Protein AF-A0A8J4SFV4-F1 (afdb_monomer_lite)

Radius of gyration: 14.78 Å; chains: 1; bounding box: 35×26×43 Å

Organism: NCBI:txid100268

pLDDT: mean 89.69, std 12.46, range [43.66, 98.38]

Structure (mmCIF, N/CA/C/O backbone):
data_AF-A0A8J4SFV4-F1
#
_entry.id   AF-A0A8J4SFV4-F1
#
loop_
_atom_site.group_PDB
_atom_site.id
_atom_site.type_symbol
_atom_site.label_atom_id
_atom_site.label_alt_id
_atom_site.label_comp_id
_atom_site.label_asym_id
_atom_site.label_entity_id
_atom_site.label_seq_id
_atom_site.pdbx_PDB_ins_code
_atom_site.Cartn_x
_atom_site.Cartn_y
_atom_site.Cartn_z
_atom_site.occupancy
_atom_site.B_iso_or_equiv
_atom_site.auth_seq_id
_atom_site.auth_comp_id
_atom_site.auth_asym_id
_atom_site.auth_atom_id
_atom_site.pdbx_PDB_model_num
ATOM 1 N N . MET A 1 1 ? -8.095 8.603 25.342 1.00 43.66 1 MET A N 1
ATOM 2 C CA . MET A 1 1 ? -7.274 7.675 24.538 1.00 43.66 1 MET A CA 1
ATOM 3 C C . MET A 1 1 ? -7.619 7.938 23.085 1.00 43.66 1 MET A C 1
ATOM 5 O O . MET A 1 1 ? -8.801 7.918 22.769 1.00 43.66 1 MET A O 1
ATOM 9 N N . GLY A 1 2 ? -6.656 8.341 22.252 1.00 58.66 2 GLY A N 1
ATOM 10 C CA . GLY A 1 2 ? -6.931 8.590 20.833 1.00 58.66 2 GLY A CA 1
ATOM 11 C C . GLY A 1 2 ? -7.304 7.278 20.147 1.00 58.66 2 GLY A C 1
ATOM 12 O O . GLY A 1 2 ? -6.685 6.258 20.429 1.00 58.66 2 GLY A O 1
ATOM 13 N N . THR A 1 3 ? -8.324 7.281 19.292 1.00 71.56 3 THR A N 1
ATOM 14 C CA . THR A 1 3 ? -8.653 6.108 18.473 1.00 71.56 3 THR A CA 1
ATOM 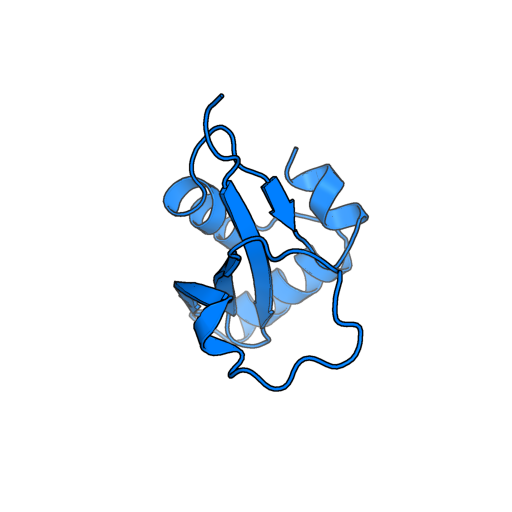15 C C . THR A 1 3 ? -7.508 5.854 17.499 1.00 71.56 3 THR A C 1
ATOM 17 O O . THR A 1 3 ? -7.218 6.721 16.667 1.00 71.56 3 THR A O 1
ATOM 20 N N . GLN A 1 4 ? -6.850 4.701 17.622 1.00 85.62 4 GLN A N 1
ATOM 21 C CA . GLN A 1 4 ? -5.813 4.263 16.693 1.00 85.62 4 GLN A CA 1
ATOM 22 C C . GLN A 1 4 ? -6.430 4.127 15.296 1.00 85.62 4 GLN A C 1
ATOM 24 O O . GLN A 1 4 ? -7.540 3.624 15.136 1.00 85.62 4 GLN A O 1
ATOM 29 N N . GLN A 1 5 ? -5.762 4.669 14.278 1.00 91.12 5 GLN A N 1
ATOM 30 C CA . GLN A 1 5 ? -6.253 4.580 12.905 1.00 91.12 5 GLN A CA 1
ATOM 31 C C . GLN A 1 5 ? -5.593 3.405 12.197 1.00 91.12 5 GLN A C 1
ATOM 33 O O . GLN A 1 5 ? -4.366 3.298 12.199 1.00 91.12 5 GLN A O 1
ATOM 38 N N . HIS A 1 6 ? -6.411 2.578 11.549 1.00 94.94 6 HIS A N 1
ATOM 39 C CA . HIS A 1 6 ? -5.965 1.402 10.814 1.00 94.94 6 HIS A CA 1
ATOM 40 C C . HIS A 1 6 ? -6.100 1.648 9.318 1.00 94.94 6 HIS A C 1
ATOM 42 O O . HIS A 1 6 ? -7.149 2.080 8.831 1.00 94.94 6 HIS A O 1
ATOM 48 N N . TYR A 1 7 ? -5.031 1.362 8.594 1.00 96.31 7 TYR A N 1
ATOM 49 C CA . TYR A 1 7 ? -4.968 1.414 7.145 1.00 96.31 7 TYR A CA 1
ATOM 50 C C . TYR A 1 7 ? -4.495 0.066 6.611 1.00 96.31 7 TYR A C 1
ATOM 52 O O . TYR A 1 7 ? -3.822 -0.676 7.320 1.00 96.31 7 TYR A O 1
ATOM 60 N N . VAL A 1 8 ? -4.829 -0.246 5.363 1.00 96.44 8 VAL A N 1
ATOM 61 C CA . VAL A 1 8 ? -4.272 -1.395 4.645 1.00 96.44 8 VAL A CA 1
ATOM 62 C C . VAL A 1 8 ? -3.723 -0.925 3.305 1.00 96.44 8 VAL A C 1
ATOM 64 O O . VAL A 1 8 ? -4.399 -0.183 2.579 1.00 96.44 8 VAL A O 1
ATOM 67 N N . LEU A 1 9 ? -2.488 -1.326 3.010 1.00 97.69 9 LEU A N 1
ATOM 68 C CA . LEU A 1 9 ? -1.912 -1.252 1.675 1.00 97.69 9 LEU A CA 1
ATOM 69 C C . LEU A 1 9 ? -2.466 -2.418 0.854 1.00 97.69 9 LEU A C 1
ATOM 71 O O . LEU A 1 9 ? -2.567 -3.538 1.349 1.00 97.69 9 LEU A O 1
ATOM 75 N N . PHE A 1 10 ? -2.832 -2.142 -0.391 1.00 97.50 10 PHE A N 1
ATOM 76 C CA . PHE A 1 10 ? -3.193 -3.162 -1.363 1.00 97.50 10 PHE A CA 1
ATOM 77 C C . PHE A 1 10 ? -2.374 -2.959 -2.635 1.00 97.50 10 PHE A C 1
ATOM 79 O O . PHE A 1 10 ? -2.516 -1.946 -3.330 1.00 97.50 10 PHE A O 1
ATOM 86 N N . GLU A 1 11 ? -1.502 -3.918 -2.918 1.00 96.44 11 GLU A N 1
ATOM 87 C CA . GLU A 1 11 ? -0.660 -3.969 -4.103 1.00 96.44 11 GLU A CA 1
ATOM 88 C C . GLU A 1 11 ? -1.435 -4.611 -5.259 1.00 96.44 11 GLU A C 1
ATOM 90 O O . GLU A 1 11 ? -1.764 -5.795 -5.245 1.00 96.44 11 GLU A O 1
ATOM 95 N N . HIS A 1 12 ? -1.752 -3.817 -6.279 1.00 96.12 12 HIS A N 1
ATOM 96 C CA . HIS A 1 12 ? -2.466 -4.265 -7.466 1.00 96.12 12 HIS A CA 1
ATOM 97 C C . HIS A 1 12 ? -1.548 -4.216 -8.692 1.00 96.12 12 HIS A C 1
ATOM 99 O O . HIS A 1 12 ? -0.640 -3.393 -8.782 1.00 96.12 12 HIS A O 1
ATOM 105 N N . VAL A 1 13 ? -1.832 -5.041 -9.703 1.00 94.00 13 VAL A N 1
ATOM 106 C CA . VAL A 1 13 ? -1.041 -5.084 -10.949 1.00 94.00 13 VAL A CA 1
ATOM 107 C C . VAL A 1 13 ? -1.009 -3.739 -11.693 1.00 94.00 13 VAL A C 1
ATOM 109 O O . VAL A 1 13 ? -0.120 -3.495 -12.502 1.00 94.00 13 VAL A O 1
ATOM 112 N N . THR A 1 14 ? -1.966 -2.848 -11.418 1.00 96.06 14 THR A N 1
ATOM 113 C CA . THR A 1 14 ? -2.037 -1.510 -12.026 1.00 96.06 14 THR A CA 1
ATOM 114 C C . THR A 1 14 ? -1.569 -0.381 -11.112 1.00 96.06 14 THR A C 1
ATOM 116 O O . THR A 1 14 ? -1.611 0.771 -11.545 1.00 96.06 14 THR A O 1
ATOM 119 N N . GLY A 1 15 ? -1.184 -0.656 -9.862 1.00 97.81 15 GLY A N 1
ATOM 120 C CA . GLY A 1 15 ? -0.839 0.395 -8.910 1.00 97.81 15 GLY A CA 1
ATOM 121 C C . GLY A 1 15 ? -1.002 0.022 -7.438 1.00 97.81 15 GLY A C 1
ATOM 122 O O . GLY A 1 15 ? -1.293 -1.120 -7.093 1.00 97.81 15 GLY A O 1
ATOM 123 N N . TYR A 1 16 ? -0.878 1.016 -6.560 1.00 98.38 16 TYR A N 1
ATOM 124 C CA . TYR A 1 16 ? -1.074 0.849 -5.117 1.00 98.38 16 TYR A CA 1
ATOM 125 C C . TYR A 1 16 ? -2.350 1.534 -4.652 1.00 98.38 16 TYR A C 1
ATOM 127 O O . TYR A 1 16 ? -2.609 2.688 -5.005 1.00 98.38 16 TYR A O 1
ATOM 135 N N . ALA A 1 17 ? -3.120 0.844 -3.816 1.00 98.38 17 ALA A N 1
ATOM 136 C CA . ALA A 1 17 ? -4.289 1.393 -3.150 1.00 98.38 17 ALA A CA 1
ATOM 137 C C . ALA A 1 17 ? -4.063 1.470 -1.638 1.00 98.38 17 ALA A C 1
ATOM 139 O O . ALA A 1 17 ? -3.414 0.611 -1.044 1.00 98.38 17 ALA A O 1
ATOM 140 N N . LEU A 1 18 ? -4.639 2.491 -1.012 1.00 98.12 18 LEU A N 1
ATOM 141 C CA . LEU A 1 18 ? -4.692 2.631 0.435 1.00 98.12 18 LEU A CA 1
ATOM 142 C C . LEU A 1 18 ? -6.152 2.688 0.864 1.00 98.12 18 LEU A C 1
ATOM 144 O O . LEU A 1 18 ? -6.924 3.516 0.366 1.00 98.12 18 LEU A O 1
ATOM 148 N N . PHE A 1 19 ? -6.513 1.853 1.829 1.00 96.94 19 PHE A N 1
ATOM 149 C CA . PHE A 1 19 ? -7.831 1.881 2.446 1.00 96.94 19 PHE A CA 1
ATOM 150 C C . PHE A 1 19 ? -7.712 2.138 3.939 1.00 96.94 19 PHE A C 1
ATOM 152 O O . PHE A 1 19 ? -6.782 1.663 4.581 1.00 96.94 19 PHE A O 1
ATOM 159 N N . ARG A 1 20 ? -8.680 2.854 4.508 1.00 95.19 20 ARG A N 1
ATOM 160 C CA . ARG A 1 20 ? -8.857 2.958 5.955 1.00 95.19 20 ARG A CA 1
ATOM 161 C C . ARG A 1 20 ? -9.828 1.885 6.414 1.00 95.19 20 ARG A C 1
ATOM 163 O O . ARG A 1 20 ? -10.922 1.770 5.856 1.00 95.19 20 ARG A O 1
ATOM 170 N N . VAL A 1 21 ? -9.445 1.166 7.457 1.00 92.69 21 VAL A N 1
ATOM 171 C CA . VAL A 1 21 ? -10.240 0.118 8.087 1.00 92.69 21 VAL A CA 1
ATOM 172 C C . VAL A 1 21 ? -10.836 0.667 9.378 1.00 92.69 21 VAL A C 1
ATOM 174 O O . VAL A 1 21 ? -10.146 1.271 10.199 1.00 92.69 21 VAL A O 1
ATOM 177 N N . LYS A 1 22 ? -12.146 0.503 9.542 1.00 87.25 22 LYS A N 1
ATOM 178 C CA . LYS A 1 22 ? -12.836 0.757 10.803 1.00 87.25 22 LYS A CA 1
ATOM 179 C C . LYS A 1 22 ? -12.794 -0.521 11.637 1.00 87.25 22 LYS A C 1
ATOM 181 O O . LYS A 1 22 ? -13.264 -1.554 11.164 1.00 87.25 22 LYS A O 1
ATOM 186 N N . GLU A 1 23 ? -12.277 -0.431 12.860 1.00 77.94 23 GLU A N 1
ATOM 187 C CA . GLU A 1 23 ? -12.357 -1.532 13.821 1.00 77.94 23 GLU A CA 1
ATOM 188 C C . GLU A 1 23 ? -13.818 -1.921 14.075 1.00 77.94 23 GLU A C 1
ATOM 190 O O . GLU A 1 23 ? -14.717 -1.070 14.130 1.00 77.94 23 GLU A O 1
ATOM 195 N N . PHE A 1 24 ? -14.049 -3.220 14.220 1.00 74.06 24 PHE A N 1
ATOM 196 C CA . PHE A 1 24 ? -15.329 -3.777 14.620 1.00 74.06 24 PHE A CA 1
ATOM 197 C C . PHE A 1 24 ? -15.092 -4.866 15.659 1.00 74.06 24 PHE A C 1
ATOM 199 O O . PHE A 1 24 ? -14.055 -5.524 15.652 1.00 74.06 24 PHE A O 1
ATOM 206 N N . ASP A 1 25 ? -16.050 -5.022 16.563 1.00 66.38 25 ASP A N 1
ATOM 207 C CA . ASP A 1 25 ? -15.962 -6.001 17.638 1.00 66.38 25 ASP A CA 1
ATOM 208 C C . ASP A 1 25 ? -16.220 -7.413 17.079 1.00 66.38 25 ASP A C 1
ATOM 210 O O . ASP A 1 25 ? -17.209 -7.644 16.376 1.00 66.38 25 ASP A O 1
ATOM 214 N N . GLU A 1 26 ? -15.325 -8.359 17.369 1.00 59.19 26 GLU A N 1
ATOM 215 C CA . GLU A 1 26 ? -15.253 -9.702 16.763 1.00 59.19 26 GLU A CA 1
ATOM 216 C C . GLU A 1 26 ? -16.423 -10.636 17.144 1.00 59.19 26 GLU A C 1
ATOM 218 O O . GLU A 1 26 ? -16.474 -11.794 16.722 1.00 59.19 26 GLU A O 1
ATOM 223 N N . ILE A 1 27 ? -17.394 -10.154 17.928 1.00 56.00 27 ILE A N 1
ATOM 224 C CA . ILE A 1 27 ? -18.435 -10.962 18.590 1.00 56.00 27 ILE A CA 1
ATOM 225 C C . ILE A 1 27 ? -19.359 -11.706 17.604 1.00 56.00 27 ILE A C 1
ATOM 227 O O . ILE A 1 27 ? -20.062 -12.639 17.991 1.00 56.00 27 ILE A O 1
ATOM 231 N N . THR A 1 28 ? -19.320 -11.409 16.303 1.00 54.59 28 THR A N 1
ATOM 232 C CA . THR A 1 28 ? -20.081 -12.176 15.305 1.00 54.59 28 THR A CA 1
ATOM 233 C C . THR A 1 28 ? -19.176 -12.741 14.212 1.00 54.59 28 THR A C 1
ATOM 235 O O . THR A 1 28 ? -18.945 -12.126 13.180 1.00 54.59 28 THR A O 1
ATOM 238 N N . ARG A 1 29 ? -18.724 -13.991 14.396 1.00 56.69 29 ARG A N 1
ATOM 239 C CA . ARG A 1 29 ? -18.069 -14.810 13.346 1.00 56.69 29 ARG A CA 1
ATOM 240 C C . ARG A 1 29 ? -18.902 -14.962 12.060 1.00 56.69 29 ARG A C 1
ATOM 242 O O . ARG A 1 29 ? -18.375 -15.397 11.045 1.00 56.69 29 ARG A O 1
ATOM 249 N N . HIS A 1 30 ? -20.186 -14.608 12.104 1.00 60.91 30 HIS A N 1
ATOM 250 C CA . HIS A 1 30 ? -21.087 -14.553 10.959 1.00 60.91 30 HIS A CA 1
ATOM 251 C C . HIS A 1 30 ? -21.686 -13.155 10.885 1.00 60.91 30 HIS A C 1
ATOM 253 O O . HIS A 1 30 ? -22.683 -12.860 11.543 1.00 60.91 30 HIS A O 1
ATOM 259 N N . PHE A 1 31 ? -21.055 -12.287 10.107 1.00 63.88 31 PHE A N 1
ATOM 260 C CA . PHE A 1 31 ? -21.494 -10.914 9.948 1.00 63.88 31 PHE A CA 1
ATOM 261 C C . PHE A 1 31 ? -21.844 -10.646 8.482 1.00 63.88 31 PHE A C 1
ATOM 263 O O . PHE A 1 31 ? -21.041 -10.889 7.587 1.00 63.88 31 PHE A O 1
ATOM 270 N N . THR A 1 32 ? -23.067 -10.173 8.233 1.00 71.62 32 THR A N 1
ATOM 271 C CA . THR A 1 32 ? -23.638 -9.991 6.886 1.00 71.62 32 THR A CA 1
ATOM 272 C C . THR A 1 32 ? -23.753 -8.522 6.480 1.00 71.62 32 THR A C 1
ATOM 274 O O . THR A 1 32 ? -24.635 -8.187 5.690 1.00 71.62 32 THR A O 1
ATOM 277 N N . ALA A 1 33 ? -22.941 -7.610 7.030 1.00 71.94 33 ALA A N 1
ATOM 278 C CA . ALA A 1 33 ? -22.961 -6.237 6.527 1.00 71.94 33 ALA A CA 1
ATOM 279 C C . ALA A 1 33 ? -21.998 -6.026 5.365 1.00 71.94 33 ALA A C 1
ATOM 281 O O . ALA A 1 33 ? -21.014 -6.735 5.160 1.00 71.94 33 ALA A O 1
ATOM 282 N N . HIS A 1 34 ? -22.333 -5.006 4.591 1.00 81.75 34 HIS A N 1
ATOM 283 C CA . HIS A 1 34 ? -21.615 -4.636 3.394 1.00 81.75 34 HIS A CA 1
ATOM 284 C C . HIS A 1 34 ? -20.176 -4.222 3.730 1.00 81.75 34 HIS A C 1
ATOM 286 O O . HIS A 1 34 ? -19.961 -3.422 4.640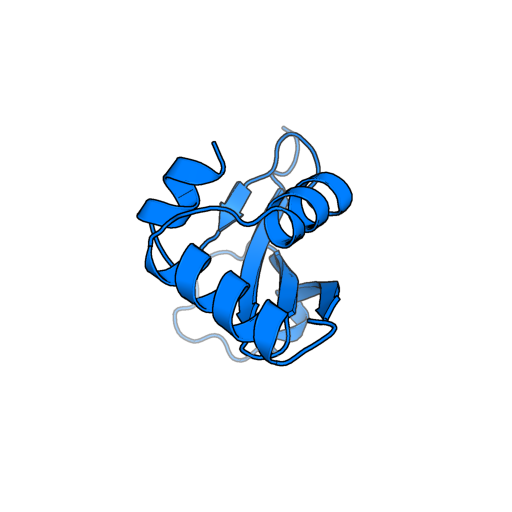 1.00 81.75 34 HIS A O 1
ATOM 292 N N . VAL A 1 35 ? -19.195 -4.694 2.956 1.00 76.38 35 VAL A N 1
ATOM 293 C CA . VAL A 1 35 ? -17.756 -4.407 3.158 1.00 76.38 35 VAL A CA 1
ATOM 294 C C . VAL A 1 35 ? -17.471 -2.900 3.267 1.00 76.38 35 VAL A C 1
ATOM 296 O O . VAL A 1 35 ? -16.683 -2.461 4.106 1.00 76.38 35 VAL A O 1
ATOM 299 N N . ASN A 1 36 ? -18.195 -2.087 2.492 1.00 82.44 36 ASN A N 1
ATOM 300 C CA . ASN A 1 36 ? -18.126 -0.616 2.519 1.00 82.44 36 ASN A CA 1
ATOM 301 C C . ASN A 1 36 ? -18.439 0.021 3.891 1.00 82.44 36 ASN A C 1
ATOM 303 O O . ASN A 1 36 ? -18.153 1.200 4.093 1.00 82.44 36 ASN A O 1
ATOM 307 N N . ALA A 1 37 ? -19.033 -0.714 4.836 1.00 83.44 37 ALA A N 1
ATOM 308 C CA . ALA A 1 37 ? -19.229 -0.231 6.201 1.00 83.44 37 ALA A CA 1
ATOM 309 C C . ALA A 1 37 ? -17.912 -0.169 7.006 1.00 83.44 37 ALA A C 1
ATOM 311 O O . ALA A 1 37 ? -17.828 0.593 7.974 1.00 83.44 37 ALA A O 1
ATOM 312 N N . PHE A 1 38 ? -16.883 -0.914 6.586 1.00 85.06 38 PHE A N 1
ATOM 313 C CA . PHE A 1 38 ? -15.606 -1.056 7.299 1.00 85.06 38 PHE A CA 1
ATOM 314 C C . PHE A 1 38 ? -14.430 -0.503 6.517 1.00 85.06 38 PHE A C 1
ATOM 316 O O . PHE A 1 38 ? -13.514 0.054 7.115 1.00 85.06 38 PHE A O 1
ATOM 323 N N . ILE A 1 39 ? -14.463 -0.630 5.194 1.00 90.38 39 ILE A N 1
ATOM 324 C CA . ILE A 1 39 ? -13.352 -0.250 4.330 1.00 90.38 39 ILE A CA 1
ATOM 325 C C . ILE A 1 39 ? -13.716 1.027 3.582 1.00 90.38 39 ILE A C 1
ATOM 327 O O . ILE A 1 39 ? -14.731 1.092 2.886 1.00 90.38 39 ILE A O 1
ATOM 331 N N . LYS A 1 40 ? -12.876 2.054 3.721 1.00 93.25 40 LYS A N 1
ATOM 332 C CA . LYS A 1 40 ? -12.993 3.307 2.969 1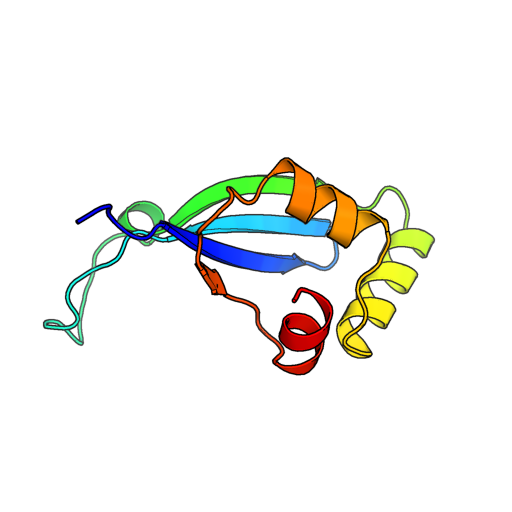.00 93.25 40 LYS A CA 1
ATOM 333 C C . LYS A 1 40 ? -11.767 3.499 2.078 1.00 93.25 40 LYS A C 1
ATOM 335 O O . LYS A 1 40 ? -10.668 3.546 2.626 1.00 93.25 40 LYS A O 1
ATOM 340 N N . PRO A 1 41 ? -11.920 3.644 0.750 1.00 95.62 41 PRO A N 1
ATOM 341 C CA . PRO A 1 41 ? -10.816 4.026 -0.128 1.00 95.62 41 PRO A CA 1
ATOM 342 C C . PRO A 1 41 ? -10.265 5.397 0.270 1.00 95.62 41 PRO A C 1
ATOM 344 O O . PRO A 1 41 ? -11.041 6.319 0.520 1.00 95.62 41 PRO A O 1
ATOM 347 N N . ILE A 1 42 ? -8.941 5.522 0.341 1.00 97.25 42 ILE A N 1
ATOM 348 C CA . ILE A 1 42 ? -8.251 6.761 0.728 1.00 97.25 42 ILE A CA 1
ATOM 349 C C . ILE A 1 42 ? -7.463 7.318 -0.444 1.00 97.25 42 ILE A C 1
ATOM 351 O O . ILE A 1 42 ? -7.586 8.497 -0.764 1.00 97.25 42 ILE A O 1
ATOM 355 N N . ALA A 1 43 ? -6.671 6.470 -1.094 1.00 98.19 43 ALA A N 1
ATOM 356 C CA . ALA A 1 43 ? -5.834 6.883 -2.204 1.00 98.19 43 ALA A CA 1
ATOM 357 C C . ALA A 1 43 ? -5.572 5.718 -3.153 1.00 98.19 43 ALA A C 1
ATOM 359 O O . ALA A 1 43 ? -5.589 4.554 -2.753 1.00 98.19 43 ALA A O 1
ATOM 360 N N . PHE A 1 44 ? -5.294 6.060 -4.406 1.00 98.38 44 PHE A N 1
ATOM 361 C CA . PHE A 1 44 ? -4.806 5.133 -5.412 1.00 98.38 44 PHE A CA 1
ATOM 362 C C . PHE A 1 44 ? -3.751 5.834 -6.267 1.00 98.38 44 PHE A C 1
ATOM 364 O O . PHE A 1 44 ? -3.933 6.997 -6.637 1.00 98.38 44 PHE A O 1
ATOM 371 N N . VAL A 1 45 ? -2.664 5.140 -6.590 1.00 98.31 45 VAL A N 1
ATOM 372 C CA . VAL A 1 45 ? -1.667 5.592 -7.565 1.00 98.31 45 VAL A CA 1
ATOM 373 C C . VAL A 1 45 ? -1.517 4.537 -8.649 1.00 98.31 45 VAL A C 1
ATOM 375 O O . VAL A 1 45 ? -1.320 3.369 -8.338 1.00 98.31 45 VAL A O 1
ATOM 378 N N . HIS A 1 46 ? -1.639 4.950 -9.911 1.00 98.06 46 HIS A N 1
ATOM 379 C CA . HIS A 1 46 ? -1.469 4.070 -11.065 1.00 98.06 46 HIS A CA 1
ATOM 380 C C . HIS A 1 46 ? 0.010 3.951 -11.429 1.00 98.06 46 HIS A C 1
ATOM 382 O O . HIS A 1 46 ? 0.751 4.926 -11.296 1.00 98.06 46 HIS A O 1
ATOM 388 N N . PHE A 1 47 ? 0.401 2.805 -11.978 1.00 98.06 47 PHE A N 1
ATOM 389 C CA . PHE A 1 47 ? 1.629 2.714 -12.757 1.00 98.06 47 PHE A CA 1
ATOM 390 C C . PHE A 1 47 ? 1.440 3.418 -14.109 1.00 98.06 47 PHE A C 1
ATOM 392 O O . PHE A 1 47 ? 0.420 3.256 -14.781 1.00 98.06 47 PHE A O 1
ATOM 399 N N . CYS A 1 48 ? 2.428 4.204 -14.514 1.00 96.12 48 CYS A N 1
ATOM 400 C CA . CYS A 1 48 ? 2.447 5.006 -15.731 1.00 96.12 48 CYS A CA 1
ATOM 401 C C . CYS A 1 48 ? 2.906 4.208 -16.960 1.00 96.12 48 CYS A C 1
ATOM 403 O O . CYS A 1 48 ? 2.746 4.671 -18.088 1.00 96.12 48 CYS A O 1
ATOM 405 N N . SER A 1 49 ? 3.496 3.023 -16.769 1.00 97.56 49 SER A N 1
ATOM 406 C CA . SER A 1 49 ? 3.929 2.147 -17.861 1.00 97.56 49 SER A CA 1
ATOM 407 C C . SER A 1 49 ? 4.033 0.683 -17.427 1.00 97.56 49 SER A C 1
ATOM 409 O O . SER A 1 49 ? 4.099 0.376 -16.239 1.00 97.56 49 SER A O 1
ATOM 411 N N . VAL A 1 50 ? 4.109 -0.227 -18.404 1.00 97.00 50 VAL A N 1
ATOM 412 C CA . VAL A 1 50 ? 4.371 -1.656 -18.151 1.00 97.00 50 VAL A CA 1
ATOM 413 C C . VAL A 1 50 ? 5.738 -1.863 -17.495 1.00 97.00 50 VAL A C 1
ATOM 415 O O . VAL A 1 50 ? 5.859 -2.691 -16.599 1.00 97.00 50 VAL A O 1
ATOM 418 N N . ALA A 1 51 ? 6.755 -1.099 -17.904 1.00 96.88 51 ALA A N 1
ATOM 419 C CA . ALA A 1 51 ? 8.092 -1.189 -17.318 1.00 96.88 51 ALA A CA 1
ATOM 420 C C . ALA A 1 51 ? 8.078 -0.809 -15.829 1.00 96.88 51 ALA A C 1
ATOM 422 O O . ALA A 1 51 ? 8.602 -1.553 -15.005 1.00 96.88 51 ALA A O 1
ATOM 423 N N . GLU A 1 52 ? 7.400 0.289 -15.480 1.00 97.06 52 GLU A N 1
ATOM 424 C CA . GLU A 1 52 ? 7.228 0.700 -14.083 1.00 97.06 52 GLU A CA 1
ATOM 425 C C . GLU A 1 52 ? 6.429 -0.338 -13.285 1.00 97.06 52 GLU A C 1
ATOM 427 O O . GLU A 1 52 ? 6.775 -0.622 -12.140 1.00 97.06 52 GLU A O 1
ATOM 432 N N . ALA A 1 53 ? 5.392 -0.937 -13.880 1.00 97.88 53 ALA A N 1
ATOM 433 C CA . ALA A 1 53 ? 4.619 -1.990 -13.229 1.00 97.88 53 ALA A CA 1
ATOM 434 C C . ALA A 1 53 ? 5.493 -3.204 -12.883 1.00 97.88 53 ALA A C 1
ATOM 436 O O . ALA A 1 53 ? 5.469 -3.666 -11.747 1.00 97.88 53 ALA A O 1
ATOM 437 N N . VAL A 1 54 ? 6.301 -3.686 -13.833 1.00 97.25 54 VAL A N 1
ATOM 438 C CA . VAL A 1 54 ? 7.220 -4.816 -13.614 1.00 97.25 54 VAL A CA 1
ATOM 439 C C . VAL A 1 54 ? 8.234 -4.494 -12.516 1.00 97.25 54 VAL A C 1
ATOM 441 O O . VAL A 1 54 ? 8.424 -5.307 -11.616 1.00 97.25 54 VAL A O 1
ATOM 444 N N . GLU A 1 55 ? 8.838 -3.304 -12.549 1.00 96.75 55 GLU A N 1
ATOM 445 C CA . GLU A 1 55 ? 9.794 -2.861 -11.528 1.00 96.75 55 GLU A CA 1
ATOM 446 C C . GLU A 1 55 ? 9.161 -2.827 -10.129 1.00 96.75 55 GLU A C 1
ATOM 448 O O . GLU A 1 55 ? 9.728 -3.341 -9.166 1.00 96.75 55 GLU A O 1
ATOM 453 N N . ASN A 1 56 ? 7.959 -2.259 -10.016 1.00 97.62 56 ASN A N 1
ATOM 454 C CA . ASN A 1 56 ? 7.246 -2.139 -8.748 1.00 97.62 56 ASN A CA 1
ATOM 455 C C . ASN A 1 56 ? 6.794 -3.495 -8.194 1.00 97.62 56 ASN A C 1
ATOM 457 O O . ASN A 1 56 ? 6.957 -3.749 -7.003 1.00 97.62 56 ASN A O 1
ATOM 461 N N . ILE A 1 57 ? 6.265 -4.374 -9.050 1.00 96.06 57 ILE A N 1
ATOM 462 C CA . ILE A 1 57 ? 5.847 -5.727 -8.662 1.00 96.06 57 ILE A CA 1
ATOM 463 C C . ILE A 1 57 ? 7.053 -6.544 -8.191 1.00 96.06 57 ILE A C 1
ATOM 465 O O . ILE A 1 57 ? 6.970 -7.208 -7.159 1.00 96.06 57 ILE A O 1
ATOM 469 N N . GLN A 1 58 ? 8.180 -6.468 -8.904 1.00 96.06 58 GLN A N 1
ATOM 470 C CA . GLN A 1 58 ? 9.402 -7.166 -8.511 1.00 96.06 58 GLN A CA 1
ATOM 471 C C . GLN A 1 58 ? 9.931 -6.648 -7.170 1.00 96.06 58 GLN A C 1
ATOM 473 O O . GLN A 1 58 ? 10.228 -7.447 -6.288 1.00 96.06 58 GLN A O 1
ATOM 478 N N . ALA A 1 59 ? 9.974 -5.324 -6.978 1.00 96.31 59 ALA A N 1
ATOM 479 C CA . ALA A 1 59 ? 10.398 -4.734 -5.711 1.00 96.31 59 ALA A CA 1
ATOM 480 C C . ALA A 1 59 ? 9.549 -5.242 -4.534 1.00 96.31 59 ALA A C 1
ATOM 482 O O . ALA A 1 59 ? 10.110 -5.680 -3.534 1.00 96.31 59 ALA A O 1
ATOM 483 N N . VAL A 1 60 ? 8.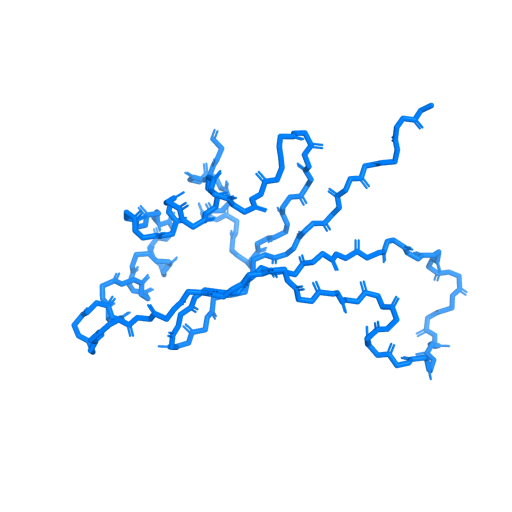217 -5.264 -4.676 1.00 95.56 60 VAL A N 1
ATOM 484 C CA . VAL A 1 60 ? 7.309 -5.828 -3.662 1.00 95.56 60 VAL A CA 1
ATOM 485 C C . VAL A 1 60 ? 7.597 -7.312 -3.416 1.00 95.56 60 VAL A C 1
ATOM 487 O O . VAL A 1 60 ? 7.695 -7.719 -2.261 1.00 95.56 60 VAL A O 1
ATOM 490 N N . SER A 1 61 ? 7.785 -8.105 -4.477 1.00 94.75 61 SER A N 1
ATOM 491 C CA . SER A 1 61 ? 8.111 -9.537 -4.373 1.00 94.75 61 SER A CA 1
ATOM 492 C C . SER A 1 61 ? 9.429 -9.796 -3.638 1.00 94.75 61 SER A C 1
ATOM 494 O O . SER A 1 61 ? 9.558 -10.808 -2.953 1.00 94.75 61 SER A O 1
ATOM 496 N N . ASP A 1 62 ? 10.394 -8.886 -3.759 1.00 95.38 62 ASP A N 1
ATOM 497 C CA . ASP A 1 62 ? 11.684 -8.954 -3.069 1.00 95.38 62 ASP A CA 1
ATOM 498 C C . ASP A 1 62 ? 11.629 -8.341 -1.654 1.00 95.38 62 ASP A C 1
ATOM 500 O O . ASP A 1 62 ? 12.643 -8.269 -0.958 1.00 95.38 62 ASP A O 1
ATOM 504 N N . GLY A 1 63 ? 10.455 -7.878 -1.205 1.00 95.81 63 GLY A N 1
ATOM 505 C CA . GLY A 1 63 ? 10.269 -7.209 0.084 1.00 95.81 63 GLY A CA 1
ATOM 506 C C . GLY A 1 63 ? 10.883 -5.807 0.148 1.00 95.81 63 GLY A C 1
ATOM 507 O O . GLY A 1 63 ? 11.121 -5.286 1.237 1.00 95.81 63 GLY A O 1
ATOM 508 N N . MET A 1 64 ? 11.164 -5.190 -0.999 1.00 96.00 64 MET A N 1
ATOM 509 C CA . MET A 1 64 ? 11.748 -3.858 -1.127 1.00 96.00 64 MET A CA 1
ATOM 510 C C . MET A 1 64 ? 10.687 -2.788 -1.407 1.00 96.00 64 MET A C 1
ATOM 512 O O . MET A 1 64 ? 9.675 -3.018 -2.065 1.00 96.00 64 MET A O 1
ATOM 516 N N . ILE A 1 65 ? 10.956 -1.561 -0.961 1.00 95.44 65 ILE A N 1
ATOM 517 C CA . ILE A 1 65 ? 10.121 -0.397 -1.278 1.00 95.44 65 ILE A CA 1
ATOM 518 C C . ILE A 1 65 ? 10.674 0.338 -2.490 1.00 95.44 65 ILE A C 1
ATOM 520 O O . ILE A 1 65 ? 11.765 0.912 -2.434 1.00 95.44 65 ILE A O 1
ATOM 524 N N . SER A 1 66 ? 9.869 0.411 -3.548 1.00 96.00 66 SER A N 1
ATOM 525 C CA . SER A 1 66 ? 10.138 1.288 -4.685 1.00 96.00 66 SER A CA 1
ATOM 526 C C . SER A 1 66 ? 10.004 2.771 -4.307 1.00 96.00 66 SER A C 1
ATOM 528 O O . SER A 1 66 ? 9.331 3.147 -3.339 1.00 96.00 66 SER A O 1
ATOM 530 N N . GLY A 1 67 ? 10.601 3.655 -5.112 1.00 96.62 67 GLY A N 1
ATOM 531 C CA . GLY A 1 67 ? 10.449 5.103 -4.933 1.00 96.62 67 GLY A CA 1
ATOM 532 C C . GLY A 1 67 ? 8.985 5.561 -4.992 1.00 96.62 67 GLY A C 1
ATOM 533 O O . GLY A 1 67 ? 8.569 6.398 -4.187 1.00 96.62 67 GLY A O 1
ATOM 534 N N . LEU A 1 68 ? 8.192 4.962 -5.887 1.00 97.69 68 LEU A N 1
ATOM 535 C CA . LEU A 1 68 ? 6.765 5.248 -6.036 1.00 97.69 68 LEU A CA 1
ATOM 536 C C . LEU A 1 68 ? 5.975 4.859 -4.780 1.00 97.69 68 LEU A C 1
ATOM 538 O O . LEU A 1 68 ? 5.224 5.683 -4.254 1.00 97.69 68 LEU A O 1
ATOM 542 N N . LEU A 1 69 ? 6.178 3.639 -4.266 1.00 97.38 69 LEU A N 1
ATOM 543 C CA . LEU A 1 69 ? 5.496 3.166 -3.061 1.00 97.38 69 LEU A CA 1
ATOM 544 C C . LEU A 1 69 ? 5.860 4.035 -1.851 1.00 97.38 69 LEU A C 1
ATOM 546 O O . LEU A 1 69 ? 4.977 4.452 -1.104 1.00 97.38 69 LEU A O 1
ATOM 550 N N . ARG A 1 70 ? 7.140 4.401 -1.700 1.00 97.12 70 ARG A N 1
ATOM 551 C CA . ARG A 1 70 ? 7.595 5.299 -0.626 1.00 97.12 70 ARG A CA 1
ATOM 552 C C . ARG A 1 70 ? 6.862 6.637 -0.655 1.00 97.12 70 ARG A C 1
ATOM 554 O O . ARG A 1 70 ? 6.341 7.073 0.370 1.00 97.12 70 ARG A O 1
ATOM 561 N N . GLN A 1 71 ? 6.820 7.293 -1.814 1.00 97.56 71 GLN A N 1
ATOM 562 C CA . GLN A 1 71 ? 6.144 8.585 -1.958 1.00 97.56 71 GLN A CA 1
ATOM 563 C C . GLN A 1 71 ? 4.637 8.465 -1.721 1.00 97.56 71 GLN A C 1
ATOM 565 O O . GLN A 1 71 ? 4.042 9.328 -1.074 1.00 97.56 71 GLN A O 1
ATOM 570 N N . PHE A 1 72 ? 4.023 7.386 -2.208 1.00 97.94 72 PHE A N 1
ATOM 571 C CA . PHE A 1 72 ? 2.610 7.109 -1.995 1.00 97.94 72 PHE A CA 1
ATOM 572 C C . PHE A 1 72 ? 2.271 6.956 -0.508 1.00 97.94 72 PHE A C 1
ATOM 574 O O . PHE A 1 72 ? 1.323 7.589 -0.038 1.00 97.94 72 PHE A O 1
ATOM 581 N N . LEU A 1 73 ? 3.057 6.184 0.246 1.00 96.94 73 LEU A N 1
ATOM 582 C CA . LEU A 1 73 ? 2.845 5.998 1.681 1.00 96.94 73 LEU A CA 1
ATOM 583 C C . LEU A 1 73 ? 3.063 7.303 2.455 1.00 96.94 73 LEU A C 1
ATOM 585 O O . LEU A 1 73 ? 2.181 7.707 3.208 1.00 96.94 73 LEU A O 1
ATOM 589 N N . LEU A 1 74 ? 4.168 8.015 2.203 1.00 95.94 74 LEU A N 1
ATOM 590 C CA . LEU A 1 74 ? 4.467 9.299 2.856 1.00 95.94 74 LEU A CA 1
ATOM 591 C C . LEU A 1 74 ? 3.364 10.345 2.650 1.00 95.94 74 LEU A C 1
ATOM 593 O O . LEU A 1 74 ? 3.095 11.147 3.539 1.00 95.94 74 LEU A O 1
ATOM 597 N N . LYS A 1 75 ? 2.730 10.349 1.475 1.00 97.31 75 LYS A N 1
ATOM 598 C CA . LYS A 1 75 ? 1.672 11.305 1.140 1.00 97.31 75 LYS A CA 1
ATOM 599 C C . LYS A 1 75 ? 0.330 10.976 1.797 1.00 97.31 75 LYS A C 1
ATOM 601 O O . LYS A 1 75 ? -0.439 11.896 2.066 1.00 97.31 75 LYS A O 1
ATOM 606 N N . ASN A 1 76 ? 0.015 9.695 1.988 1.00 97.44 76 ASN A N 1
ATOM 607 C CA . ASN A 1 76 ? -1.357 9.263 2.279 1.00 97.44 76 ASN A CA 1
ATOM 608 C C . ASN A 1 76 ? -1.535 8.582 3.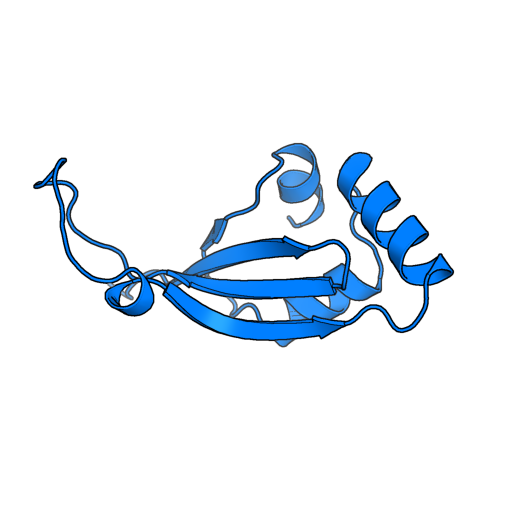641 1.00 97.44 76 ASN A C 1
ATOM 610 O O . ASN A 1 76 ? -2.667 8.497 4.114 1.00 97.44 76 ASN A O 1
ATOM 614 N N . VAL A 1 77 ? -0.461 8.102 4.274 1.00 95.31 77 VAL A N 1
ATOM 615 C CA . VAL A 1 77 ? -0.523 7.442 5.583 1.00 95.31 77 VAL A CA 1
ATOM 616 C C . VAL A 1 77 ? -0.264 8.475 6.685 1.00 95.31 77 VAL A C 1
ATOM 618 O O . VAL A 1 77 ? 0.829 9.040 6.744 1.00 95.31 77 VAL A O 1
ATOM 621 N N . PRO A 1 78 ? -1.234 8.745 7.578 1.00 91.94 78 PRO A N 1
ATOM 622 C CA . PRO A 1 78 ? -1.024 9.665 8.689 1.00 91.94 78 PRO A CA 1
ATOM 623 C C . PRO A 1 78 ? 0.036 9.154 9.667 1.00 91.94 78 PRO A C 1
ATOM 625 O O . PRO A 1 78 ? 0.135 7.952 9.930 1.00 91.94 78 PRO A O 1
ATOM 628 N N . HIS A 1 79 ? 0.761 10.085 10.288 1.00 86.31 79 HIS A N 1
ATOM 629 C CA . HIS A 1 79 ? 1.630 9.773 11.420 1.00 86.31 79 HIS A CA 1
ATOM 630 C C . HIS A 1 79 ? 0.832 9.106 12.553 1.00 86.31 79 HIS A C 1
ATOM 632 O O . HIS A 1 79 ? -0.317 9.470 12.800 1.00 86.31 79 HIS A O 1
ATOM 638 N N . GLN A 1 80 ? 1.459 8.155 13.256 1.00 88.06 80 GLN A N 1
ATOM 639 C CA . GLN A 1 80 ? 0.851 7.404 14.368 1.00 88.06 80 GLN A CA 1
ATOM 640 C C . GLN A 1 80 ? -0.393 6.590 13.957 1.00 88.06 80 GLN A C 1
ATOM 642 O O . GLN A 1 80 ? -1.443 6.645 14.598 1.00 88.06 80 GLN A O 1
ATOM 647 N N . SER A 1 81 ? -0.265 5.812 12.883 1.00 92.62 81 SER A N 1
ATOM 648 C CA . SER A 1 81 ? -1.277 4.860 12.420 1.00 92.62 81 SER A CA 1
ATOM 649 C C . SER A 1 81 ? -0.712 3.440 12.341 1.00 92.62 81 SER A C 1
ATOM 651 O O . SER A 1 81 ? 0.500 3.238 12.418 1.00 92.62 81 SER A O 1
ATOM 653 N N . VAL A 1 82 ? -1.597 2.451 12.224 1.00 94.56 82 VAL A N 1
ATOM 654 C CA . VAL A 1 82 ? -1.233 1.061 11.927 1.00 94.56 82 VAL A CA 1
ATOM 655 C C . VAL A 1 82 ? -1.468 0.822 10.448 1.00 94.56 82 VAL A C 1
ATOM 657 O O . VAL A 1 82 ? -2.579 1.038 9.962 1.00 94.56 82 VAL A O 1
ATOM 660 N N . LEU A 1 83 ? -0.436 0.363 9.746 1.00 95.75 83 LEU A N 1
ATOM 661 C CA . LEU A 1 83 ? -0.520 -0.030 8.347 1.00 95.75 83 LEU A CA 1
ATOM 662 C C . LEU A 1 83 ? -0.436 -1.553 8.243 1.00 95.75 83 LEU A C 1
ATOM 664 O O . LEU A 1 83 ? 0.595 -2.143 8.551 1.00 95.75 83 LEU A O 1
ATOM 668 N N . GLY A 1 84 ? -1.522 -2.177 7.804 1.00 95.56 84 GLY A N 1
ATOM 669 C CA . GLY A 1 84 ? -1.520 -3.566 7.374 1.00 95.56 84 GLY A CA 1
ATOM 670 C C . GLY A 1 84 ? -0.904 -3.696 5.984 1.00 95.56 84 GLY A C 1
ATOM 671 O O . GLY A 1 84 ? -1.201 -2.903 5.088 1.00 95.56 84 GLY A O 1
ATOM 672 N N . VAL A 1 85 ? -0.062 -4.709 5.823 1.00 96.12 85 VAL A N 1
ATOM 673 C CA . VAL A 1 85 ? 0.580 -5.108 4.566 1.00 96.12 85 VAL A CA 1
ATOM 674 C C . VAL A 1 85 ? 0.402 -6.607 4.376 1.00 96.12 85 VAL A C 1
ATOM 676 O O . VAL A 1 85 ? 0.198 -7.324 5.357 1.00 96.12 85 VAL A O 1
ATOM 679 N N . ASN A 1 86 ? 0.470 -7.079 3.132 1.00 92.69 86 ASN A N 1
ATOM 680 C CA . ASN A 1 86 ? 0.304 -8.502 2.847 1.00 92.69 86 ASN A CA 1
ATOM 681 C C . ASN A 1 86 ? 1.541 -9.327 3.252 1.00 92.69 86 ASN A C 1
ATOM 683 O O . ASN A 1 86 ? 1.406 -10.397 3.834 1.00 92.69 86 ASN A O 1
ATOM 687 N N . GLU A 1 87 ? 2.742 -8.801 2.992 1.00 92.00 87 GLU A N 1
ATOM 688 C CA . GLU A 1 87 ? 4.011 -9.502 3.223 1.00 92.00 87 GLU A CA 1
ATOM 689 C C . GLU A 1 87 ? 4.815 -8.890 4.380 1.00 92.00 87 GLU A C 1
ATOM 691 O O . GLU A 1 87 ? 5.038 -7.677 4.447 1.00 92.00 87 GLU A O 1
ATOM 696 N N . GLU A 1 88 ? 5.319 -9.741 5.279 1.00 93.94 88 GLU A N 1
ATOM 697 C CA . GLU A 1 88 ? 6.117 -9.316 6.440 1.00 93.94 88 GLU A CA 1
ATOM 698 C C . GLU A 1 88 ? 7.436 -8.641 6.022 1.00 93.94 88 GLU A C 1
ATOM 700 O O . GLU A 1 88 ? 7.871 -7.669 6.645 1.00 93.94 88 GLU A O 1
ATOM 705 N N . SER A 1 89 ? 8.076 -9.140 4.959 1.00 94.69 89 SER A N 1
ATOM 706 C CA . SER A 1 89 ? 9.334 -8.600 4.424 1.00 94.69 89 SER A CA 1
ATOM 707 C C . SER A 1 89 ? 9.178 -7.149 3.972 1.00 94.69 89 SER A C 1
ATOM 709 O O . SER A 1 89 ? 9.994 -6.300 4.331 1.00 94.69 89 SER A O 1
ATOM 711 N N . LEU A 1 90 ? 8.084 -6.844 3.269 1.00 94.62 90 LEU A N 1
ATOM 712 C CA . LEU A 1 90 ? 7.745 -5.485 2.870 1.00 94.62 90 LEU A CA 1
ATOM 713 C C . LEU A 1 90 ? 7.467 -4.606 4.094 1.00 94.62 90 LEU A C 1
ATOM 715 O O . LEU A 1 90 ? 7.975 -3.490 4.172 1.00 94.62 90 LEU A O 1
ATOM 719 N N . GLY A 1 91 ? 6.723 -5.122 5.079 1.00 94.62 91 GLY A N 1
ATOM 720 C CA . GLY A 1 91 ? 6.455 -4.418 6.338 1.00 94.62 91 GLY A CA 1
ATOM 721 C C . GLY A 1 91 ? 7.728 -3.992 7.075 1.00 94.62 91 GLY A C 1
ATOM 722 O O . GLY A 1 91 ? 7.831 -2.851 7.531 1.00 94.62 91 GLY A O 1
ATOM 723 N N . LYS A 1 92 ? 8.741 -4.866 7.117 1.00 94.50 92 LYS A N 1
ATOM 724 C CA . LYS A 1 92 ? 10.062 -4.553 7.689 1.00 94.50 92 LYS A CA 1
ATOM 725 C C . LYS A 1 92 ? 10.769 -3.418 6.948 1.00 94.50 92 LYS A C 1
ATOM 727 O O . LYS A 1 92 ? 11.405 -2.594 7.591 1.00 94.50 92 LYS A O 1
ATOM 732 N N . SER A 1 93 ? 10.622 -3.342 5.627 1.00 94.69 93 SER A N 1
ATOM 733 C CA . SER A 1 93 ? 11.208 -2.282 4.796 1.00 94.69 93 SER A CA 1
ATOM 734 C C . SER A 1 93 ? 10.491 -0.925 4.901 1.00 94.69 93 SER A C 1
ATOM 736 O O . SER A 1 93 ? 11.059 0.089 4.489 1.00 94.69 93 SER A O 1
ATOM 738 N N . ILE A 1 94 ? 9.248 -0.891 5.410 1.00 90.94 94 ILE A N 1
ATOM 739 C CA . ILE A 1 94 ? 8.459 0.343 5.626 1.00 90.94 94 ILE A CA 1
ATOM 740 C C . ILE A 1 94 ? 8.854 1.056 6.926 1.00 90.94 94 ILE A C 1
ATOM 742 O O . ILE A 1 94 ? 8.680 2.274 7.015 1.00 90.94 94 ILE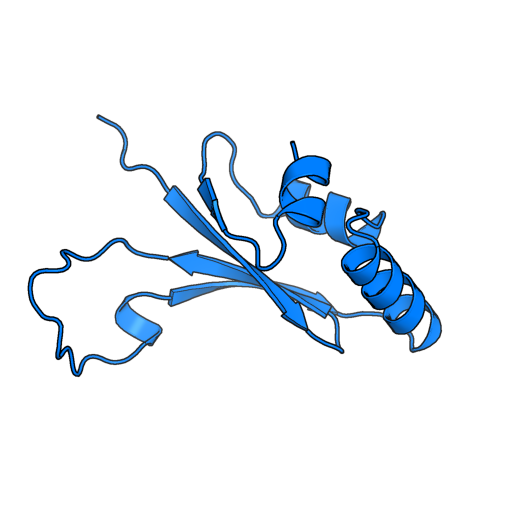 A O 1
ATOM 746 N N . THR A 1 95 ? 9.365 0.304 7.905 1.00 67.50 95 THR A N 1
ATOM 747 C CA . THR A 1 95 ? 9.731 0.796 9.245 1.00 67.50 95 THR A CA 1
ATOM 748 C C . THR A 1 95 ? 10.970 1.687 9.195 1.00 67.50 95 THR A C 1
ATOM 750 O O . THR A 1 95 ? 10.963 2.724 9.896 1.00 67.50 95 THR A O 1
#

InterPro domains:
  IPR012974 Nucleolar protein 58/56, N-terminal [PF08156] (7-63)
  IPR045056 Nucleolar protein Nop56/Nop58 [PTHR10894] (7-94)

Sequence (95 aa):
MGTQQHYVLFEHVTGYALFRVKEFDEITRHFTAHVNAFIKPIAFVHFCSVAEAVENIQAVSDGMISGLLRQFLLKNVPHQSVLGVNEESLGKSIT

Foldseek 3Di:
DDPAWEKEWDDDLFWIWIWTFDDDDPVDPDDDDDPCVGIGTFDTDGDPDNVSSVVCVVCVVVLHDDPRNLVVCVVTPDPRHHYHYDDPSVVVNND

Secondary structure (DSSP, 8-state):
-PPPEEEEEEEETTEEEEEEEPP--TT-SS--S-GGGTEEEEEEEE-SSHHHHHHHHHHHHTTPPPHHHHHHHHHHSPSSEEEE-S-HHHHHHH-